Protein AF-A0A9N9CVU9-F1 (afdb_monomer)

Radius of gyration: 13.21 Å; Cα contacts (8 Å, |Δi|>4): 60; chains: 1; bounding box: 15×16×48 Å

Foldseek 3Di:
DPPPPDPPAAEEEFEVQQDDVNVVVQVVCVVVRHHYHYHYPDNPD

Solvent-accessible surface area (backbone atoms only — not comparable to full-atom values): 2805 Å² total; per-residue (Å²): 133,83,79,75,73,81,83,65,80,44,76,48,75,33,70,56,18,71,37,77,70,26,33,54,50,45,49,56,41,39,77,69,58,27,52,64,46,73,38,52,99,57,86,89,99

InterPro domains:
  IPR002347 Short-chain dehydrogenase/reductase SDR [PF00106] (11-43)
  IPR036291 NAD(P)-binding domain superfamily [SSF51735] (10-44)

Sequence (45 aa):
MELGKESGTRIAIVTGGNTGIGIITARELAHKNAHVFVASRSRDH

Nearest PDB structures (foldseek):
  8sbv-assembly2_B  TM=9.196E-01  e=2.251E-01  Klebsiella aerogenes KCTC 2190
  3ucf-assembly1_C  TM=8.250E-01  e=9.226E-02  Vibrio vulnificus YJ016
  3ucf-assembly1_A  TM=8.399E-01  e=1.392E-01  Vibrio vulnificus YJ016
  1fsp-assembly1_A  TM=7.020E-01  e=3.051E+00  Bacillus subtilis
  6aqy-assembly1_A  TM=5.596E-01  e=1.434E+00  Naegleria fowleri

pLDDT: mean 89.1, std 15.32, range [39.47, 98.5]

Structure (mmCIF, N/CA/C/O backbone):
data_AF-A0A9N9CVU9-F1
#
_entry.id   AF-A0A9N9CVU9-F1
#
loop_
_atom_site.group_PDB
_atom_site.id
_atom_site.type_symbol
_atom_site.label_atom_id
_atom_site.label_alt_id
_atom_site.label_comp_id
_atom_site.label_asym_id
_atom_site.label_entity_id
_atom_site.label_seq_id
_atom_site.pdbx_PDB_ins_code
_atom_site.Cartn_x
_atom_site.Cartn_y
_atom_site.Cartn_z
_atom_site.occupancy
_atom_site.B_iso_or_equiv
_atom_site.auth_seq_id
_atom_site.auth_comp_id
_atom_site.auth_asym_id
_atom_site.auth_atom_id
_atom_site.pdbx_PDB_model_num
ATOM 1 N N . MET A 1 1 ? 0.964 -5.490 33.001 1.00 39.47 1 MET A N 1
ATOM 2 C CA . MET A 1 1 ? -0.080 -5.517 31.958 1.00 39.47 1 MET A CA 1
ATOM 3 C C . MET A 1 1 ? 0.303 -4.470 30.937 1.00 39.47 1 MET A C 1
ATOM 5 O O . MET A 1 1 ? 0.336 -3.298 31.284 1.00 39.47 1 MET A O 1
ATOM 9 N N . GLU A 1 2 ? 0.705 -4.885 29.742 1.00 53.72 2 GLU A N 1
ATOM 10 C CA . GLU A 1 2 ? 0.948 -3.950 28.645 1.00 53.72 2 GLU A CA 1
ATOM 11 C C . GLU A 1 2 ? -0.429 -3.542 28.113 1.00 53.72 2 GLU A C 1
ATOM 13 O O . GLU A 1 2 ? -1.207 -4.396 27.690 1.00 53.72 2 GLU A O 1
ATOM 18 N N . LEU A 1 3 ? -0.784 -2.264 28.272 1.00 57.41 3 LEU A N 1
ATOM 19 C CA . LEU A 1 3 ? -2.038 -1.706 27.771 1.00 57.41 3 LE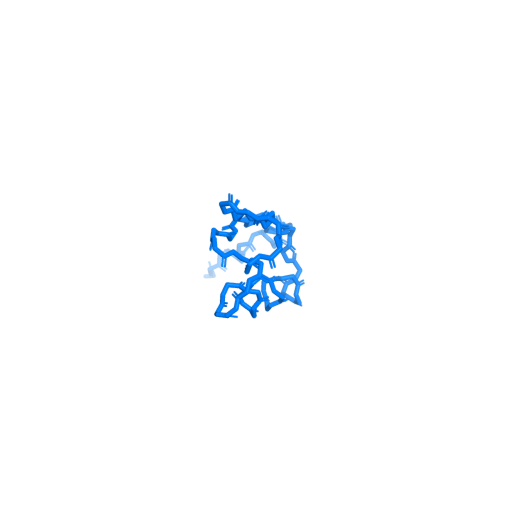U A CA 1
ATOM 20 C C . LEU A 1 3 ? -2.068 -1.941 26.260 1.00 57.41 3 LEU A C 1
ATOM 22 O O . LEU A 1 3 ? -1.294 -1.337 25.517 1.00 57.41 3 LEU A O 1
ATOM 26 N N . GLY A 1 4 ? -2.914 -2.879 25.828 1.00 57.22 4 GLY A N 1
ATOM 27 C CA . GLY A 1 4 ? -3.094 -3.213 24.424 1.00 57.22 4 GLY A CA 1
ATOM 28 C C . GLY A 1 4 ? -3.355 -1.938 23.635 1.00 57.22 4 GLY A C 1
ATOM 29 O O . GLY A 1 4 ? -4.301 -1.209 23.916 1.00 57.22 4 GLY A O 1
ATOM 30 N N . LYS A 1 5 ? -2.466 -1.645 22.685 1.00 65.56 5 LYS A N 1
ATOM 31 C CA . LYS A 1 5 ? -2.561 -0.488 21.797 1.00 65.56 5 LYS A CA 1
ATOM 32 C C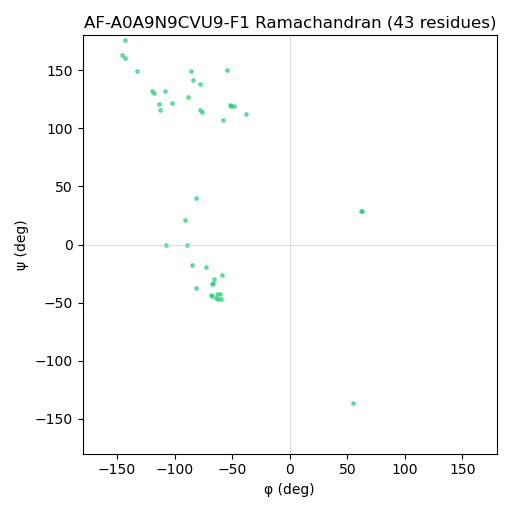 . LYS A 1 5 ? -3.945 -0.482 21.145 1.00 65.56 5 LYS A C 1
ATOM 34 O O . LYS A 1 5 ? -4.274 -1.439 20.446 1.00 65.56 5 LYS A O 1
ATOM 39 N N . GLU A 1 6 ? -4.716 0.583 21.375 1.00 64.44 6 GLU A N 1
ATOM 40 C CA . GLU A 1 6 ? -5.989 0.875 20.702 1.00 64.44 6 GLU A CA 1
ATOM 41 C C . GLU A 1 6 ? -5.884 0.482 19.220 1.00 64.44 6 GLU A C 1
ATOM 43 O O . GLU A 1 6 ? -5.084 1.053 18.470 1.00 64.44 6 GLU A O 1
ATOM 48 N N . SER A 1 7 ? -6.628 -0.543 18.791 1.00 64.38 7 SER A N 1
ATOM 49 C CA . SER A 1 7 ? -6.530 -1.089 17.432 1.00 64.38 7 SER A CA 1
ATOM 50 C C . SER A 1 7 ? -7.329 -0.257 16.426 1.00 64.38 7 SER A C 1
ATOM 52 O O . SER A 1 7 ? -8.004 -0.811 15.556 1.00 64.38 7 SER A O 1
ATOM 54 N N . GLY A 1 8 ? -7.284 1.070 16.558 1.00 73.31 8 GLY A N 1
ATOM 55 C CA . GLY A 1 8 ? -7.905 1.976 15.601 1.00 73.31 8 GLY A CA 1
ATOM 56 C C . GLY A 1 8 ? -7.411 1.684 14.184 1.00 73.31 8 GLY A C 1
ATOM 57 O O . GLY A 1 8 ? -6.288 1.199 13.990 1.00 73.31 8 GLY A O 1
ATOM 58 N N . THR A 1 9 ? -8.261 1.957 13.192 1.00 83.06 9 THR A N 1
ATOM 59 C CA . THR A 1 9 ? -7.925 1.787 11.774 1.00 83.06 9 THR A CA 1
ATOM 60 C C . THR A 1 9 ? -6.574 2.431 11.486 1.00 83.06 9 THR A C 1
ATOM 62 O O . THR A 1 9 ? -6.386 3.633 11.680 1.00 83.06 9 THR A O 1
ATOM 65 N N . ARG A 1 10 ? -5.609 1.626 11.037 1.00 93.19 10 ARG A N 1
ATOM 66 C CA . ARG A 1 10 ? -4.273 2.125 10.698 1.00 93.19 10 ARG A CA 1
ATOM 67 C C . ARG A 1 10 ? -4.342 2.808 9.341 1.00 93.19 10 ARG A C 1
ATOM 69 O O . ARG A 1 10 ? -4.965 2.280 8.429 1.00 93.19 10 ARG A O 1
ATOM 76 N N . ILE A 1 11 ? -3.688 3.951 9.192 1.00 96.94 11 ILE A N 1
ATOM 77 C CA . ILE A 1 11 ? -3.573 4.641 7.903 1.00 96.94 11 ILE A CA 1
ATOM 78 C C . ILE A 1 11 ? -2.133 4.489 7.415 1.00 96.94 11 ILE A C 1
ATOM 80 O O . ILE A 1 11 ? -1.197 4.696 8.187 1.00 96.94 11 ILE A O 1
ATOM 84 N N . ALA A 1 12 ? -1.952 4.112 6.151 1.00 97.81 12 ALA A N 1
ATOM 85 C CA . ALA A 1 12 ? -0.644 3.951 5.526 1.00 97.81 12 ALA A CA 1
ATOM 86 C C . ALA A 1 12 ? -0.596 4.631 4.152 1.00 97.81 12 ALA A C 1
ATOM 88 O O . ALA A 1 12 ? -1.596 4.673 3.438 1.00 97.81 12 ALA A O 1
ATOM 89 N N . ILE A 1 13 ? 0.585 5.114 3.764 1.00 98.38 13 ILE A N 1
ATOM 90 C CA . ILE A 1 13 ? 0.892 5.521 2.390 1.00 98.38 13 ILE A CA 1
ATOM 91 C C . ILE A 1 13 ? 2.017 4.641 1.850 1.00 98.38 13 ILE A C 1
ATOM 93 O O . ILE A 1 13 ? 3.042 4.466 2.508 1.00 98.38 13 ILE A O 1
ATOM 97 N N . VAL A 1 14 ? 1.825 4.085 0.657 1.00 98.50 14 VAL A N 1
ATOM 98 C CA . VAL A 1 14 ? 2.841 3.298 -0.050 1.00 98.50 14 VAL A CA 1
ATOM 99 C C . VAL A 1 14 ? 3.265 4.060 -1.297 1.00 98.50 14 VAL A C 1
ATOM 101 O O . VAL A 1 14 ? 2.458 4.269 -2.203 1.00 98.50 14 VAL A O 1
ATOM 104 N N . THR A 1 15 ? 4.530 4.476 -1.344 1.00 97.88 15 THR A N 1
ATOM 105 C CA . THR A 1 15 ? 5.141 5.086 -2.531 1.00 97.88 15 THR A CA 1
ATOM 106 C C . THR A 1 15 ? 5.688 4.010 -3.473 1.00 97.88 15 THR A C 1
ATOM 108 O O . THR A 1 15 ? 6.064 2.924 -3.035 1.00 97.88 15 THR A O 1
ATOM 111 N N . GLY A 1 16 ? 5.692 4.282 -4.783 1.00 97.44 16 GLY A N 1
ATOM 112 C CA . GLY A 1 16 ? 6.005 3.264 -5.795 1.00 97.44 16 GLY A CA 1
ATOM 113 C C 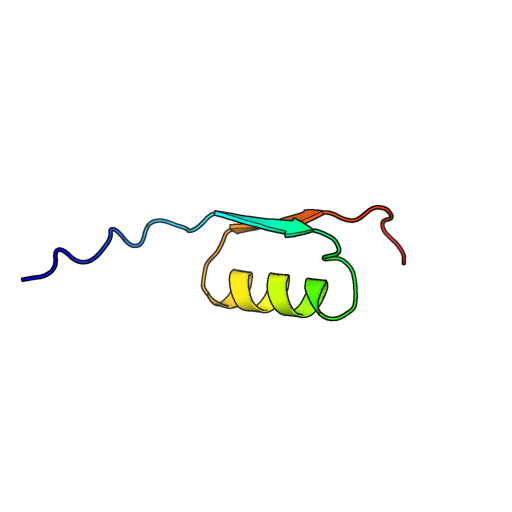. GLY A 1 16 ? 5.012 2.095 -5.776 1.00 97.44 16 GLY A C 1
ATOM 114 O O . GLY A 1 16 ? 5.389 0.962 -6.054 1.00 97.44 16 GLY A O 1
ATOM 115 N N . GLY A 1 17 ? 3.766 2.351 -5.366 1.00 97.56 17 GLY A N 1
ATOM 116 C CA . GLY A 1 17 ? 2.816 1.310 -4.973 1.00 97.56 17 GLY A CA 1
ATOM 117 C C . GLY A 1 17 ? 1.950 0.732 -6.095 1.00 97.56 17 GLY A C 1
ATOM 118 O O . GLY A 1 17 ? 1.127 -0.133 -5.818 1.00 97.56 17 GLY A O 1
ATOM 119 N N . ASN A 1 18 ? 2.094 1.193 -7.340 1.00 95.25 18 ASN A N 1
ATOM 120 C CA . ASN A 1 18 ? 1.298 0.698 -8.470 1.00 95.25 18 ASN A CA 1
ATOM 121 C C . ASN A 1 18 ? 1.869 -0.581 -9.115 1.00 95.25 18 ASN A C 1
ATOM 123 O O . ASN A 1 18 ? 1.115 -1.289 -9.777 1.00 95.25 18 ASN A O 1
ATOM 127 N N . THR A 1 19 ? 3.142 -0.929 -8.878 1.00 96.19 19 THR A N 1
ATOM 128 C CA . THR A 1 19 ? 3.780 -2.154 -9.402 1.00 96.19 19 THR A CA 1
ATOM 129 C C . THR A 1 19 ? 4.768 -2.797 -8.419 1.00 96.19 19 THR A C 1
ATOM 131 O O . THR A 1 19 ? 4.994 -2.306 -7.309 1.00 96.19 19 THR A O 1
ATOM 134 N N . GLY A 1 20 ? 5.315 -3.962 -8.793 1.00 96.50 20 GLY A N 1
ATOM 135 C CA . GLY A 1 20 ? 6.383 -4.658 -8.067 1.00 96.50 20 GLY A CA 1
ATOM 136 C C . GLY A 1 20 ? 6.079 -4.946 -6.592 1.00 96.50 20 GLY A C 1
ATOM 137 O O . GLY A 1 20 ? 4.988 -5.374 -6.224 1.00 96.50 20 GLY A O 1
ATOM 138 N N . ILE A 1 21 ? 7.065 -4.710 -5.724 1.00 98.19 21 ILE A N 1
ATOM 139 C CA . ILE A 1 21 ? 6.933 -4.913 -4.270 1.00 98.19 21 ILE A CA 1
ATOM 140 C C . ILE A 1 21 ? 5.918 -3.932 -3.665 1.00 98.19 21 ILE A C 1
ATOM 142 O O . ILE A 1 21 ? 5.237 -4.266 -2.694 1.00 98.19 21 ILE A O 1
ATOM 146 N N . GLY A 1 22 ? 5.776 -2.740 -4.249 1.00 97.88 22 GLY A N 1
ATOM 147 C CA . GLY A 1 22 ? 4.875 -1.704 -3.760 1.00 97.88 22 GLY A CA 1
ATOM 148 C C . GLY A 1 22 ? 3.409 -2.138 -3.787 1.00 97.88 22 GLY A C 1
ATOM 149 O O . GLY A 1 22 ? 2.726 -2.017 -2.770 1.00 97.88 22 GLY A O 1
ATOM 150 N N . ILE A 1 23 ? 2.935 -2.726 -4.894 1.00 97.88 23 ILE A N 1
ATOM 151 C CA . ILE A 1 23 ? 1.536 -3.184 -4.986 1.00 97.88 23 ILE A CA 1
ATOM 152 C C . ILE A 1 23 ? 1.244 -4.354 -4.039 1.00 97.88 23 ILE A C 1
ATOM 154 O O . ILE A 1 23 ? 0.159 -4.426 -3.462 1.00 97.88 23 ILE A O 1
ATOM 158 N N . ILE A 1 24 ? 2.216 -5.244 -3.813 1.00 98.50 24 ILE A N 1
ATOM 159 C CA . ILE A 1 24 ? 2.078 -6.330 -2.832 1.00 98.50 24 ILE A CA 1
ATOM 160 C C . ILE A 1 24 ? 2.041 -5.762 -1.412 1.00 98.50 24 ILE A C 1
ATOM 162 O O . ILE A 1 24 ? 1.168 -6.121 -0.631 1.00 98.50 24 ILE A O 1
ATOM 166 N N . THR A 1 25 ? 2.914 -4.805 -1.099 1.00 98.44 25 THR A N 1
ATOM 167 C CA . THR A 1 25 ? 2.946 -4.132 0.208 1.00 98.44 25 THR A CA 1
ATOM 168 C C . THR A 1 25 ? 1.621 -3.432 0.507 1.00 98.44 25 THR A C 1
ATOM 170 O O . THR A 1 25 ? 1.066 -3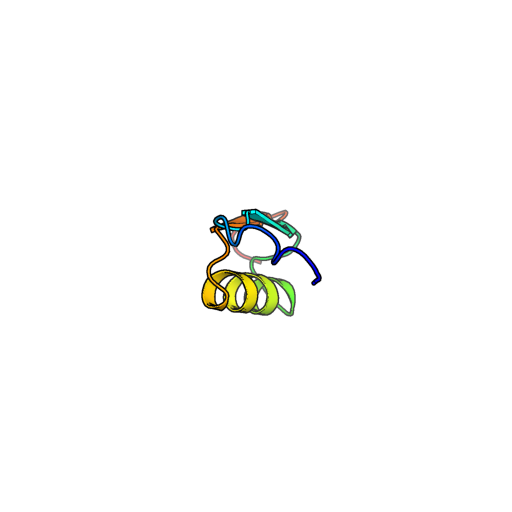.601 1.591 1.00 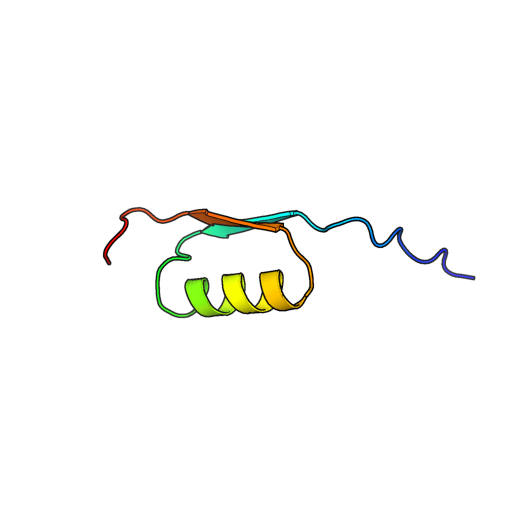98.44 25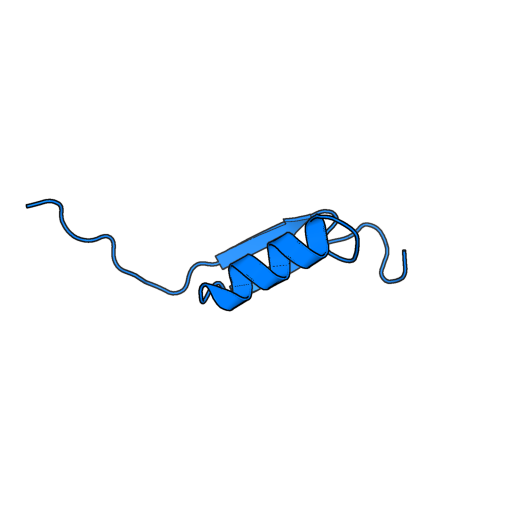 THR A O 1
ATOM 173 N N . ALA A 1 26 ? 1.077 -2.686 -0.460 1.00 98.44 26 ALA A N 1
ATOM 174 C CA . ALA A 1 26 ? -0.210 -2.010 -0.318 1.00 98.44 26 ALA A CA 1
ATOM 175 C C . ALA A 1 26 ? -1.360 -2.998 -0.062 1.00 98.44 26 ALA A C 1
ATOM 177 O O . ALA A 1 26 ? -2.182 -2.766 0.825 1.00 98.44 26 ALA A O 1
ATOM 178 N N . ARG A 1 27 ? -1.38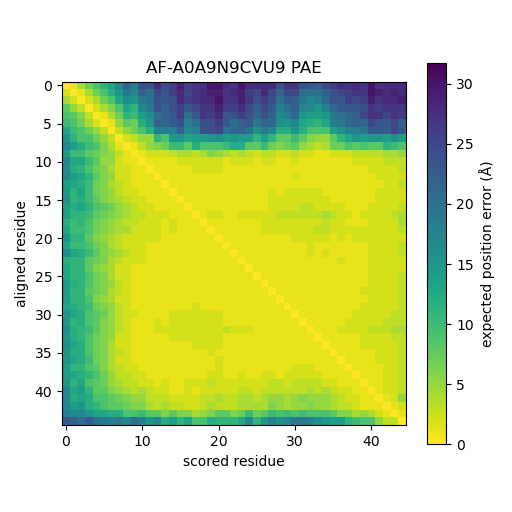7 -4.125 -0.785 1.00 98.44 27 ARG A N 1
ATOM 179 C CA . ARG A 1 27 ? -2.385 -5.191 -0.597 1.00 98.44 27 ARG A CA 1
ATOM 180 C C . ARG A 1 27 ? -2.280 -5.847 0.773 1.00 98.44 27 ARG A C 1
ATOM 182 O O . ARG A 1 27 ? -3.291 -5.986 1.449 1.00 98.44 27 ARG A O 1
ATOM 189 N N . GLU A 1 28 ? -1.074 -6.180 1.217 1.00 98.50 28 GLU A N 1
ATOM 190 C CA . GLU A 1 28 ? -0.862 -6.808 2.524 1.00 98.50 28 GLU A CA 1
ATOM 191 C C . GLU A 1 28 ? -1.209 -5.876 3.690 1.00 98.50 28 GLU A C 1
ATOM 193 O O . GLU A 1 28 ? -1.711 -6.323 4.722 1.00 98.50 28 GLU A O 1
ATOM 198 N N . LEU A 1 29 ? -0.988 -4.569 3.538 1.00 97.81 29 LEU A N 1
ATOM 199 C CA . LEU A 1 29 ? -1.445 -3.576 4.510 1.00 97.81 29 LEU A CA 1
ATOM 200 C C . LEU A 1 29 ? -2.976 -3.482 4.534 1.00 97.81 29 LEU A C 1
ATOM 202 O O . LEU A 1 29 ? -3.563 -3.488 5.616 1.00 97.81 29 LEU A O 1
ATOM 206 N N . ALA A 1 30 ? -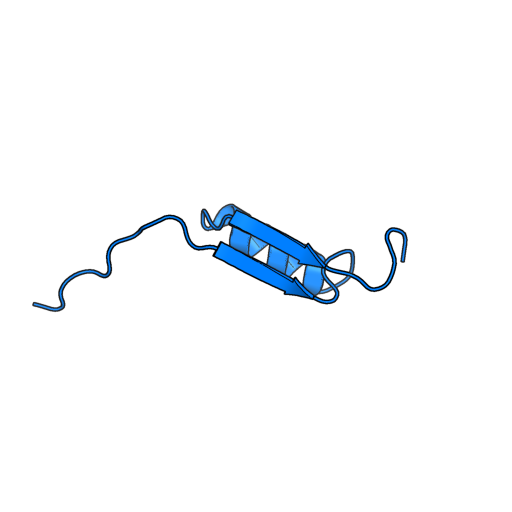3.625 -3.465 3.368 1.00 97.19 30 ALA A N 1
ATOM 207 C CA . ALA A 1 30 ? -5.083 -3.457 3.270 1.00 97.19 30 ALA A CA 1
ATOM 208 C C . ALA A 1 30 ? -5.710 -4.736 3.860 1.00 97.19 30 ALA 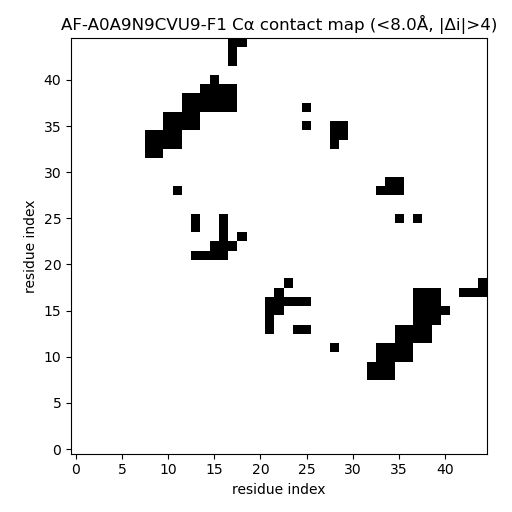A C 1
ATOM 210 O O . ALA A 1 30 ? -6.653 -4.645 4.643 1.00 97.19 30 ALA A O 1
ATOM 211 N N . HIS A 1 31 ? -5.135 -5.917 3.592 1.00 97.62 31 HIS A N 1
ATOM 212 C CA . HIS A 1 31 ? -5.538 -7.191 4.207 1.00 97.62 31 HIS A CA 1
ATOM 213 C C . HIS A 1 31 ? -5.428 -7.181 5.738 1.00 97.62 31 HIS A C 1
ATOM 215 O O . HIS A 1 31 ? -6.164 -7.889 6.421 1.00 97.62 31 HIS A O 1
ATOM 221 N N . LYS A 1 32 ? -4.538 -6.354 6.296 1.00 95.44 32 LYS A N 1
ATOM 222 C CA . LYS A 1 32 ? -4.374 -6.149 7.743 1.00 95.44 32 LYS A CA 1
ATOM 223 C C . LYS A 1 32 ? -5.243 -5.008 8.289 1.00 95.44 32 LYS A C 1
ATOM 225 O O . LYS A 1 32 ? -4.945 -4.480 9.361 1.00 95.44 32 LYS A O 1
ATOM 230 N N . ASN A 1 33 ? -6.312 -4.645 7.578 1.00 94.06 33 ASN A N 1
ATOM 231 C CA . ASN A 1 33 ? -7.271 -3.592 7.928 1.00 94.06 33 ASN A CA 1
ATOM 232 C C . ASN A 1 33 ? -6.666 -2.180 8.003 1.00 94.06 33 ASN A C 1
ATOM 234 O O . ASN A 1 33 ? -7.145 -1.333 8.761 1.00 94.06 33 ASN A O 1
ATOM 238 N N . ALA A 1 34 ? -5.612 -1.905 7.229 1.00 96.69 34 ALA A N 1
ATOM 239 C CA . ALA A 1 34 ? -5.153 -0.536 7.039 1.00 96.69 34 ALA A CA 1
ATOM 240 C C . ALA A 1 34 ? -5.946 0.163 5.921 1.00 96.69 34 ALA A C 1
ATOM 242 O O . ALA A 1 34 ? -6.220 -0.424 4.876 1.00 96.69 34 ALA A O 1
ATOM 243 N N . HIS A 1 35 ? -6.246 1.447 6.104 1.00 97.44 35 HIS A N 1
ATOM 244 C CA . HIS A 1 35 ? -6.610 2.338 5.009 1.00 97.44 35 HIS A CA 1
ATOM 245 C C . HIS A 1 35 ? -5.328 2.747 4.280 1.00 97.44 35 HIS A C 1
ATOM 247 O O . HIS A 1 35 ? -4.455 3.386 4.871 1.00 97.44 35 HIS A O 1
ATOM 253 N N . VAL A 1 36 ? -5.192 2.361 3.011 1.00 98.38 36 VAL A N 1
ATOM 254 C CA . VAL A 1 36 ? -3.936 2.518 2.268 1.00 98.38 36 VAL A CA 1
ATOM 255 C C . VAL A 1 36 ? -4.094 3.518 1.130 1.00 98.38 36 VAL A C 1
ATOM 257 O O . VAL A 1 36 ? -4.879 3.305 0.209 1.00 98.38 36 VAL A O 1
ATOM 260 N N . PHE A 1 37 ? -3.286 4.574 1.158 1.00 98.31 37 PHE A N 1
ATOM 261 C CA . PHE A 1 37 ? -3.066 5.459 0.020 1.00 98.31 37 PHE A CA 1
ATOM 262 C C . PHE A 1 37 ? -1.914 4.921 -0.829 1.00 98.31 37 PHE A C 1
ATOM 264 O O . PHE A 1 37 ? -0.815 4.682 -0.330 1.00 98.31 37 PHE A O 1
ATOM 271 N N . VAL A 1 38 ? -2.151 4.748 -2.126 1.00 98.12 38 VAL A N 1
ATOM 272 C CA . VAL A 1 38 ? -1.125 4.319 -3.081 1.00 98.12 38 VAL A CA 1
ATOM 273 C C . VAL A 1 38 ? -0.647 5.533 -3.866 1.00 98.12 38 VAL A C 1
ATOM 275 O O . VAL A 1 38 ? -1.442 6.206 -4.519 1.00 98.12 38 VAL A O 1
ATOM 278 N N . ALA A 1 39 ? 0.654 5.808 -3.807 1.00 98.06 39 ALA A N 1
ATOM 279 C CA . ALA A 1 39 ? 1.295 6.902 -4.521 1.00 98.06 39 ALA A CA 1
ATOM 280 C C . ALA A 1 39 ? 2.354 6.360 -5.485 1.00 98.06 39 ALA A C 1
ATOM 282 O O . ALA A 1 39 ? 3.222 5.575 -5.107 1.00 98.06 39 ALA A O 1
ATOM 283 N N . SER A 1 40 ? 2.321 6.834 -6.725 1.00 97.44 40 SER A N 1
ATOM 284 C CA . SER A 1 40 ? 3.306 6.511 -7.755 1.00 97.44 40 SER A CA 1
ATOM 285 C C . SER A 1 40 ? 3.577 7.730 -8.627 1.00 97.44 40 SER A C 1
ATOM 287 O O . SER A 1 40 ? 2.790 8.672 -8.660 1.00 97.44 40 SER A O 1
ATOM 289 N N . ARG A 1 41 ? 4.718 7.717 -9.325 1.00 95.88 41 ARG A N 1
ATOM 290 C CA . ARG A 1 41 ? 5.124 8.805 -10.236 1.00 95.88 41 ARG A CA 1
ATOM 291 C C . ARG A 1 41 ? 4.310 8.828 -11.535 1.00 95.88 41 ARG A C 1
ATOM 293 O O . ARG A 1 41 ? 4.267 9.846 -12.211 1.00 95.88 41 ARG A O 1
ATOM 300 N N . SER A 1 42 ? 3.676 7.711 -11.867 1.00 93.56 42 SER A N 1
ATOM 301 C CA . SER A 1 42 ? 2.776 7.523 -13.001 1.00 93.56 42 SER A CA 1
ATOM 302 C C . SER A 1 42 ? 1.683 6.533 -12.600 1.00 93.56 42 SER A C 1
ATOM 304 O O . SER A 1 42 ? 1.810 5.825 -11.599 1.00 93.56 42 SER A O 1
ATOM 306 N N . ARG A 1 43 ? 0.590 6.504 -13.362 1.00 89.31 43 ARG A N 1
ATOM 307 C CA . ARG A 1 43 ? -0.515 5.569 -13.127 1.00 89.31 43 ARG A CA 1
ATOM 308 C C . ARG A 1 43 ? -0.228 4.185 -13.714 1.00 89.31 43 ARG A C 1
ATOM 310 O O . ARG A 1 43 ? -0.532 3.187 -13.069 1.00 89.31 43 ARG A O 1
ATOM 317 N N . ASP A 1 44 ? 0.412 4.149 -14.880 1.00 87.19 44 ASP A N 1
ATOM 318 C CA . ASP A 1 44 ? 0.368 2.986 -15.775 1.00 87.19 44 ASP A CA 1
ATOM 319 C C . ASP A 1 44 ? 1.668 2.162 -15.841 1.00 87.19 44 ASP A C 1
ATOM 321 O O . ASP A 1 44 ? 1.717 1.180 -16.577 1.00 87.19 44 ASP A O 1
ATOM 325 N N . HIS A 1 45 ? 2.723 2.550 -15.109 1.00 66.31 45 HIS A N 1
ATOM 326 C CA . HIS A 1 45 ? 4.039 1.885 -15.161 1.00 66.31 45 HIS A CA 1
ATOM 327 C C . HIS A 1 45 ? 4.306 0.915 -14.024 1.00 66.31 45 HIS A C 1
ATOM 329 O O . HIS A 1 45 ? 4.050 1.300 -12.861 1.00 66.31 45 HIS A O 1
#

Mean predicted aligned error: 6.07 Å

Organism: NCBI:txid1348616

Secondary structure (DSSP, 8-state):
-------PPEEEEEETTTSHHHHHHHHHHHHTTEEEEEE-S-S--